Protein AF-A0A8T9CK90-F1 (afdb_monomer_lite)

Secondary structure (DSSP, 8-state):
---------------GGGTSTTHHHHHTT-HHHHHHHHHHHHHHHHTHHHHHHHHHHHHH--SS--EEETTEEE----HHHHHHHHHHHHHHHHHHHHHHHHHH-

Radius of gyration: 23.58 Å; chains: 1; bounding box: 69×43×57 Å

Foldseek 3Di:
DDPPPPPDPPDPPQPPCLVAQLPVVVVVVVCVNSVVRRVLVVVCVVCVVVLVVLLVLLVCLAPFDFDDDDPDTDDGPPSVVSNVSNVVSVVSVVVNVVSSVVRSD

Organism: Escherichia coli (NCBI:txid562)

pLDDT: mean 80.87, std 14.26, range [42.72, 97.0]

Sequence (105 aa):
MNTQQLKMKSAPVLPISCLIMGGTQLSRHYYVKGGIFFAIQVCFLLYLSDIVHTLIGLFTLGDVAQIRKGLTVIQGDNSIFMLVEGVIAAIIVGLFSTIYTLNIK

Structure (mmCIF, N/CA/C/O backbone):
data_AF-A0A8T9CK90-F1
#
_entry.id   AF-A0A8T9CK90-F1
#
loop_
_atom_site.group_PDB
_atom_site.id
_atom_site.type_symbol
_atom_site.label_atom_id
_atom_site.label_alt_id
_atom_site.label_comp_id
_atom_site.label_asym_id
_atom_site.label_entity_id
_atom_site.label_seq_id
_atom_site.pdbx_PDB_ins_code
_atom_site.Cartn_x
_atom_site.Cartn_y
_atom_site.Cartn_z
_atom_site.occupancy
_atom_sit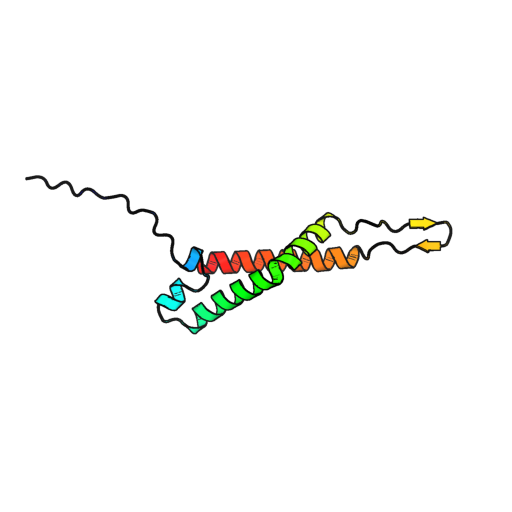e.B_iso_or_equiv
_atom_site.auth_seq_id
_atom_site.auth_comp_id
_atom_site.auth_asym_id
_atom_site.auth_atom_id
_atom_site.pdbx_PDB_model_num
ATOM 1 N N . MET A 1 1 ? 39.473 31.965 -26.322 1.00 42.72 1 MET A N 1
ATOM 2 C CA . MET A 1 1 ? 38.013 31.715 -26.326 1.00 42.72 1 MET A CA 1
ATOM 3 C C . MET A 1 1 ? 37.698 30.742 -25.202 1.00 42.72 1 MET A C 1
ATOM 5 O O . MET A 1 1 ? 38.077 29.587 -25.296 1.00 42.72 1 MET A O 1
ATOM 9 N N . ASN A 1 2 ? 37.127 31.236 -24.100 1.00 43.78 2 ASN A N 1
ATOM 10 C CA . ASN A 1 2 ? 36.824 30.448 -22.904 1.00 43.78 2 ASN A CA 1
ATOM 11 C C . ASN A 1 2 ? 35.367 29.974 -22.985 1.00 43.78 2 ASN A C 1
ATOM 13 O O . ASN A 1 2 ? 34.449 30.703 -22.617 1.00 43.78 2 ASN A O 1
ATOM 17 N N . THR A 1 3 ? 35.148 28.786 -23.542 1.00 52.12 3 THR A N 1
ATOM 18 C CA . THR A 1 3 ? 33.843 28.114 -23.559 1.00 52.12 3 THR A CA 1
ATOM 19 C C . THR A 1 3 ? 33.557 27.546 -22.175 1.00 52.12 3 THR A C 1
ATOM 21 O O . THR A 1 3 ? 33.760 26.363 -21.908 1.00 52.12 3 THR A O 1
ATOM 24 N N . GLN A 1 4 ? 33.100 28.421 -21.281 1.00 55.41 4 GLN A N 1
ATOM 25 C CA . GLN A 1 4 ? 32.406 28.045 -20.055 1.00 55.41 4 GLN A CA 1
ATOM 26 C C . GLN A 1 4 ? 31.169 27.234 -20.459 1.00 55.41 4 GLN A C 1
ATOM 28 O O . GLN A 1 4 ? 30.171 27.773 -20.933 1.00 55.41 4 GLN A O 1
ATOM 33 N N . GLN A 1 5 ? 31.287 25.914 -20.336 1.00 53.47 5 GLN A N 1
ATOM 34 C CA . GLN A 1 5 ? 30.204 24.953 -20.486 1.00 53.47 5 GLN A CA 1
ATOM 35 C C . GLN A 1 5 ? 29.073 25.347 -19.532 1.00 53.47 5 GLN A C 1
ATOM 37 O O . GLN A 1 5 ? 29.204 25.220 -18.313 1.00 53.47 5 GLN A O 1
ATOM 42 N N . LEU A 1 6 ? 27.961 25.833 -20.082 1.00 52.78 6 LEU A N 1
ATOM 43 C CA . LEU A 1 6 ? 26.719 26.023 -19.345 1.00 52.78 6 LEU A CA 1
ATOM 44 C C . LEU A 1 6 ? 26.227 24.641 -18.912 1.00 52.78 6 LEU A C 1
ATOM 46 O O . LEU A 1 6 ? 25.535 23.942 -19.650 1.00 52.78 6 LEU A O 1
ATOM 50 N N . LYS A 1 7 ? 26.623 24.225 -17.707 1.00 49.56 7 LYS A N 1
ATOM 51 C CA . LYS A 1 7 ? 26.111 23.033 -17.036 1.00 49.56 7 LYS A CA 1
ATOM 52 C C . LYS A 1 7 ? 24.645 23.295 -16.705 1.00 49.56 7 LYS A C 1
ATOM 54 O O . LYS A 1 7 ? 24.317 23.729 -15.603 1.00 49.56 7 LYS A O 1
ATOM 59 N N . MET A 1 8 ? 23.763 23.077 -17.680 1.00 53.88 8 MET A N 1
ATOM 60 C CA . MET A 1 8 ? 22.328 23.050 -17.444 1.00 53.88 8 MET A CA 1
ATOM 61 C C . MET A 1 8 ? 22.092 22.034 -16.330 1.00 53.88 8 MET A C 1
ATOM 63 O O . MET A 1 8 ? 22.405 20.850 -16.483 1.00 53.88 8 MET A O 1
ATOM 67 N N . LYS A 1 9 ? 21.608 22.510 -15.179 1.00 50.00 9 LYS A N 1
ATOM 68 C CA . LYS A 1 9 ? 21.138 21.656 -14.092 1.00 50.00 9 LYS A CA 1
ATOM 69 C C . LYS A 1 9 ? 20.019 20.816 -14.699 1.00 50.00 9 LYS A C 1
ATOM 71 O O . LYS A 1 9 ? 18.919 21.322 -14.893 1.00 50.00 9 LYS A O 1
ATOM 76 N N . SER A 1 10 ? 20.351 19.592 -15.111 1.00 54.81 10 SER A N 1
ATOM 77 C CA . SER A 1 10 ? 19.389 18.680 -15.722 1.00 54.81 10 SER A CA 1
ATOM 78 C C . SER A 1 10 ? 18.188 18.608 -14.795 1.00 54.81 10 SER A C 1
ATOM 80 O O . SER A 1 10 ? 18.357 18.424 -13.584 1.00 54.81 10 SER A O 1
ATOM 82 N N . ALA A 1 11 ? 16.996 18.830 -15.352 1.00 59.69 11 ALA A N 1
ATOM 83 C CA . ALA A 1 11 ? 15.759 18.602 -14.626 1.00 59.69 11 ALA A CA 1
ATOM 84 C C . ALA A 1 11 ? 15.842 17.207 -13.986 1.00 59.69 11 ALA A C 1
ATOM 86 O O . ALA A 1 11 ? 16.415 16.305 -14.609 1.00 59.69 11 ALA A O 1
ATOM 87 N N . PRO A 1 12 ? 15.348 17.019 -12.750 1.00 57.69 12 PRO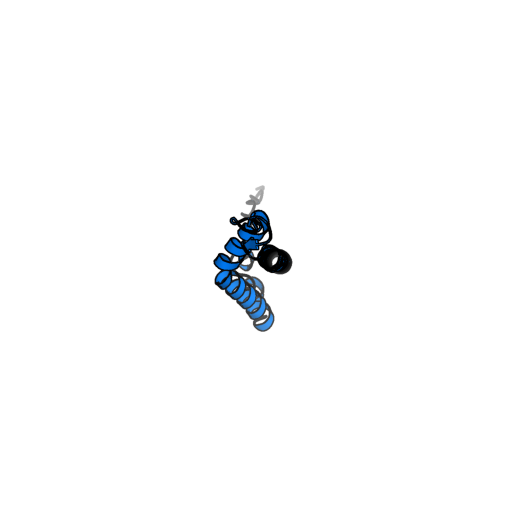 A N 1
ATOM 88 C CA . PRO A 1 12 ? 15.318 15.695 -12.154 1.00 57.69 12 PRO A CA 1
ATOM 89 C C . PRO A 1 12 ? 14.536 14.789 -13.105 1.00 57.69 12 PRO A C 1
ATOM 91 O O . PRO A 1 12 ? 13.331 14.953 -13.284 1.00 57.69 12 PRO A O 1
ATOM 94 N N . VAL A 1 13 ? 15.246 13.892 -13.789 1.00 61.66 13 VAL A N 1
ATOM 95 C CA . VAL A 1 13 ? 14.633 12.934 -14.702 1.00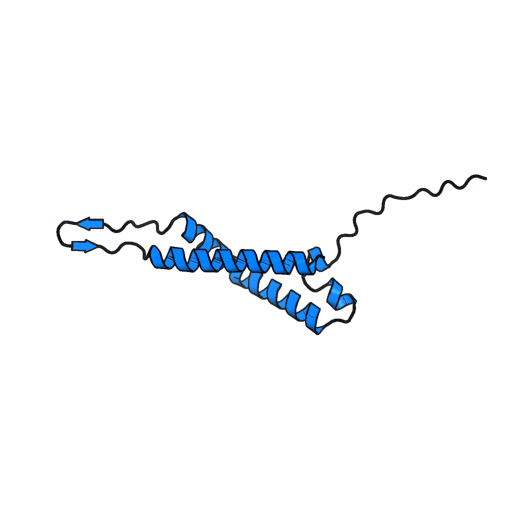 61.66 13 VAL A CA 1
ATOM 96 C C . VAL A 1 13 ? 13.907 11.952 -13.803 1.00 61.66 13 VAL A C 1
ATOM 98 O O . VAL A 1 13 ? 14.538 11.101 -13.180 1.00 61.66 13 VAL A O 1
ATOM 101 N N . LEU A 1 14 ? 12.596 12.139 -13.652 1.00 63.91 14 LEU A N 1
ATOM 102 C CA . LEU A 1 14 ? 11.779 11.243 -12.851 1.00 63.91 14 LEU A CA 1
ATOM 103 C C . LEU A 1 14 ? 11.799 9.883 -13.559 1.00 63.91 14 LEU A C 1
ATOM 105 O O . LEU A 1 14 ? 11.360 9.797 -14.710 1.00 63.91 14 LEU A O 1
ATOM 109 N N . PRO A 1 15 ? 12.357 8.830 -12.942 1.00 67.56 15 PRO A N 1
ATOM 110 C CA . PRO A 1 15 ? 12.404 7.540 -13.598 1.00 67.56 15 PRO A CA 1
ATOM 111 C C . PRO A 1 15 ? 10.969 7.047 -13.795 1.00 67.56 15 PRO A C 1
ATOM 113 O O . PRO A 1 15 ? 10.112 7.236 -12.934 1.00 67.56 15 PRO A O 1
ATOM 116 N N . ILE A 1 16 ? 10.703 6.394 -14.924 1.00 67.94 16 ILE A N 1
ATOM 117 C CA . ILE A 1 16 ? 9.390 5.814 -15.252 1.00 67.94 16 ILE A CA 1
ATOM 118 C C . ILE A 1 16 ? 8.895 4.844 -14.162 1.00 67.94 16 ILE A C 1
ATOM 120 O O . ILE A 1 16 ? 7.687 4.722 -13.958 1.00 67.94 16 ILE A O 1
ATOM 124 N N . SER A 1 17 ? 9.812 4.249 -13.386 1.00 71.62 17 SER A N 1
ATOM 125 C CA . SER A 1 17 ? 9.502 3.460 -12.185 1.00 71.62 17 SER A CA 1
ATOM 126 C C . SER A 1 17 ? 8.779 4.229 -11.072 1.00 71.62 17 SER A C 1
ATOM 128 O O . SER A 1 17 ? 8.219 3.586 -10.190 1.00 71.62 17 SER A O 1
ATOM 130 N N . CYS A 1 18 ? 8.772 5.565 -11.106 1.00 69.50 18 CYS A N 1
ATOM 131 C CA . CYS A 1 18 ? 8.033 6.422 -10.176 1.00 69.50 18 CYS A CA 1
ATOM 132 C C . CYS A 1 18 ? 6.536 6.513 -10.521 1.00 69.50 18 CYS A C 1
ATOM 134 O O . CYS A 1 18 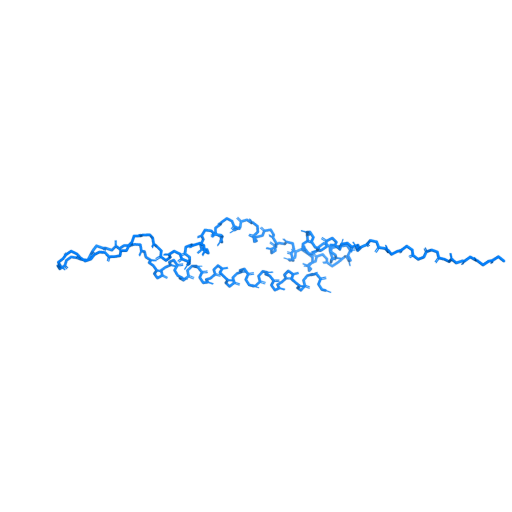? 5.725 6.808 -9.657 1.00 69.50 18 CYS A O 1
ATOM 136 N N . LEU A 1 19 ? 6.150 6.265 -11.778 1.00 75.56 19 LEU A N 1
ATOM 137 C CA . LEU A 1 19 ? 4.737 6.256 -12.179 1.00 75.56 19 LEU A CA 1
ATOM 138 C C . LEU A 1 19 ? 4.201 4.822 -12.265 1.00 75.56 19 LEU A C 1
ATOM 140 O O . LEU A 1 19 ? 3.106 4.516 -11.795 1.00 75.56 19 LEU A O 1
ATOM 144 N N . ILE A 1 20 ? 5.002 3.936 -12.859 1.00 82.12 20 ILE A N 1
ATOM 145 C CA . ILE A 1 20 ? 4.658 2.538 -13.099 1.00 82.12 20 ILE A CA 1
ATOM 146 C C . ILE A 1 20 ? 5.756 1.671 -12.493 1.00 82.12 20 ILE A C 1
ATOM 148 O O . ILE A 1 20 ? 6.874 1.606 -13.011 1.00 82.12 20 ILE A O 1
ATOM 152 N N . MET A 1 21 ? 5.437 0.987 -11.398 1.00 86.81 21 MET A N 1
ATOM 153 C CA . MET A 1 21 ? 6.316 0.000 -10.788 1.00 86.81 21 MET A CA 1
ATOM 154 C C . MET A 1 21 ? 6.728 -1.044 -11.827 1.00 86.81 21 MET A C 1
ATOM 156 O O . MET A 1 21 ? 5.914 -1.530 -12.609 1.00 86.81 21 MET A O 1
ATOM 160 N N . GLY A 1 22 ? 8.017 -1.372 -11.857 1.00 82.44 22 GLY A N 1
ATOM 161 C CA . GLY A 1 22 ? 8.593 -2.290 -12.833 1.00 82.44 22 GLY A CA 1
ATOM 162 C C . GLY A 1 22 ? 8.950 -1.664 -14.184 1.00 82.44 22 GLY A C 1
ATOM 163 O O . GLY A 1 22 ? 9.600 -2.331 -14.990 1.00 82.44 22 GLY A O 1
ATOM 164 N N . GLY A 1 23 ? 8.599 -0.398 -14.447 1.00 81.69 23 GLY A N 1
ATOM 165 C CA . GLY A 1 23 ? 8.851 0.247 -15.740 1.00 81.69 23 GLY A CA 1
ATOM 166 C C . GLY A 1 23 ? 10.341 0.386 -16.091 1.00 81.69 23 GLY A C 1
ATOM 167 O O . GLY A 1 23 ? 10.738 0.187 -17.237 1.00 81.69 23 GLY A O 1
ATOM 168 N N . THR A 1 24 ? 11.205 0.637 -15.104 1.00 81.44 24 THR A N 1
ATOM 169 C CA . THR A 1 24 ? 12.666 0.715 -15.316 1.00 81.44 24 THR A CA 1
ATOM 170 C C . THR A 1 24 ? 13.276 -0.663 -15.601 1.00 81.44 24 THR A C 1
ATOM 172 O O . THR A 1 24 ? 14.185 -0.800 -16.422 1.00 81.44 24 THR A O 1
ATOM 175 N N . GLN A 1 25 ? 12.756 -1.707 -14.959 1.00 82.31 25 GLN A N 1
ATOM 176 C CA . GLN A 1 25 ? 13.165 -3.099 -15.126 1.00 82.31 25 GLN A CA 1
ATOM 177 C C . GLN A 1 25 ? 12.704 -3.634 -16.488 1.00 82.31 25 GLN A C 1
ATOM 179 O O . GLN A 1 25 ? 13.468 -4.331 -17.157 1.00 82.31 25 GLN A O 1
ATOM 184 N N . LEU A 1 26 ? 11.508 -3.237 -16.933 1.00 80.12 26 LEU A N 1
ATOM 185 C CA . LEU A 1 26 ? 10.965 -3.564 -18.248 1.00 80.12 26 LEU A CA 1
ATOM 186 C C . LEU A 1 26 ? 11.811 -2.951 -19.376 1.00 80.12 26 LEU A C 1
ATOM 188 O O . LEU A 1 26 ? 12.201 -3.661 -20.300 1.00 80.12 26 LEU A O 1
ATOM 192 N N . SER A 1 27 ? 12.212 -1.682 -19.241 1.00 80.44 27 SER A N 1
ATOM 193 C CA . SER A 1 27 ? 13.139 -1.017 -20.176 1.00 80.44 27 SER A CA 1
ATOM 194 C C . SER A 1 27 ? 14.515 -1.693 -20.248 1.00 80.44 27 SER A C 1
ATOM 196 O O . SER A 1 27 ? 15.186 -1.666 -21.278 1.00 80.44 27 SER A O 1
ATOM 198 N N . ARG A 1 28 ? 14.946 -2.341 -19.159 1.00 84.38 28 ARG A N 1
ATOM 199 C CA . ARG A 1 28 ? 16.210 -3.088 -19.071 1.00 84.38 28 ARG A CA 1
ATOM 200 C C . ARG A 1 28 ? 16.079 -4.573 -19.441 1.00 84.38 28 ARG A C 1
ATOM 202 O O . ARG A 1 28 ? 16.995 -5.332 -19.150 1.00 84.38 28 ARG A O 1
ATOM 209 N N . HIS A 1 29 ? 14.977 -4.979 -20.078 1.00 85.69 29 HIS A N 1
ATOM 210 C CA . HIS A 1 29 ? 14.712 -6.358 -20.522 1.00 85.69 29 HIS A CA 1
ATOM 211 C C . HIS A 1 29 ? 14.590 -7.386 -19.376 1.00 85.69 29 HIS A C 1
ATOM 213 O O . HIS A 1 29 ? 14.581 -8.595 -19.603 1.00 85.69 29 HIS A O 1
ATOM 219 N N . TYR A 1 30 ? 14.421 -6.930 -18.130 1.00 85.94 30 TYR A N 1
ATOM 220 C CA . TYR A 1 30 ? 14.107 -7.786 -16.983 1.00 85.94 30 TYR A CA 1
ATOM 221 C C . TYR A 1 30 ? 12.590 -7.953 -16.849 1.00 85.94 30 TYR A C 1
ATOM 223 O O . TYR A 1 30 ? 11.981 -7.520 -15.867 1.00 85.94 30 TYR A O 1
ATOM 231 N N . TYR A 1 31 ? 11.982 -8.598 -17.848 1.00 85.31 31 TYR A N 1
ATOM 232 C CA . TYR A 1 31 ? 10.527 -8.727 -17.987 1.00 85.31 31 TYR A CA 1
ATOM 233 C C . TYR A 1 31 ? 9.852 -9.389 -16.784 1.00 85.31 31 TYR A C 1
ATOM 235 O O . TYR A 1 31 ? 8.813 -8.919 -16.337 1.00 85.31 31 TYR A O 1
ATOM 243 N N . VAL A 1 32 ? 10.459 -10.433 -16.210 1.00 88.25 32 VAL A N 1
ATOM 244 C CA . VAL A 1 32 ? 9.871 -11.160 -15.071 1.00 88.25 32 VAL A CA 1
ATOM 245 C C . VAL A 1 32 ? 9.777 -10.264 -13.834 1.00 88.25 32 VAL A C 1
ATOM 247 O O . VAL A 1 32 ? 8.709 -10.128 -13.246 1.00 88.25 32 VAL A O 1
ATOM 250 N N . LYS A 1 33 ? 10.876 -9.596 -13.458 1.00 85.75 33 LYS A N 1
ATOM 251 C CA . LYS A 1 33 ? 10.882 -8.690 -12.298 1.00 85.75 33 LYS A CA 1
ATOM 252 C C . LYS A 1 33 ? 9.974 -7.483 -12.526 1.00 85.75 33 LYS A C 1
ATOM 254 O O . LYS A 1 33 ? 9.208 -7.136 -11.634 1.00 85.75 33 LYS A O 1
ATOM 259 N N . GLY A 1 34 ? 10.044 -6.868 -13.710 1.00 86.75 34 GLY A N 1
ATOM 260 C CA . GLY A 1 34 ? 9.186 -5.736 -14.065 1.00 86.75 34 GLY A CA 1
ATOM 261 C C . GLY A 1 34 ? 7.702 -6.102 -14.032 1.00 86.75 34 GLY A C 1
ATOM 262 O O . GLY A 1 34 ? 6.908 -5.379 -13.440 1.00 86.75 34 GLY A O 1
ATOM 263 N N . GLY A 1 35 ? 7.347 -7.269 -14.576 1.00 89.06 35 GLY A N 1
ATOM 264 C CA . GLY A 1 35 ? 5.983 -7.790 -14.564 1.00 89.06 35 GLY A CA 1
ATOM 265 C C . GLY A 1 35 ? 5.449 -8.047 -13.155 1.00 89.06 35 GLY A C 1
ATOM 266 O O . GLY A 1 35 ? 4.316 -7.679 -12.873 1.00 89.06 35 GLY A O 1
ATOM 267 N N . ILE A 1 36 ? 6.263 -8.603 -12.248 1.00 91.25 36 ILE A N 1
ATOM 268 C CA . ILE A 1 36 ? 5.863 -8.816 -10.845 1.00 91.25 36 ILE A CA 1
ATOM 269 C C . ILE A 1 36 ? 5.568 -7.480 -10.152 1.00 91.25 36 ILE A C 1
ATOM 271 O O . ILE A 1 36 ? 4.521 -7.334 -9.527 1.00 91.25 36 ILE A O 1
ATOM 275 N N . PHE A 1 37 ? 6.458 -6.492 -10.281 1.00 90.94 37 PHE A N 1
ATOM 276 C CA . PHE A 1 37 ? 6.249 -5.169 -9.685 1.00 90.94 37 PHE A CA 1
ATOM 277 C C . PHE A 1 37 ? 5.004 -4.470 -10.240 1.00 90.94 37 PHE A C 1
ATOM 279 O O . PHE A 1 37 ? 4.229 -3.899 -9.473 1.00 90.94 37 PHE A O 1
ATOM 286 N N . PHE A 1 38 ? 4.785 -4.567 -11.550 1.00 91.19 38 PHE A N 1
ATOM 287 C CA . PHE A 1 38 ? 3.597 -4.023 -12.194 1.00 91.19 38 PHE A CA 1
ATOM 288 C C . PHE A 1 38 ? 2.316 -4.724 -11.724 1.00 91.19 38 PHE A C 1
ATOM 290 O O . PHE A 1 38 ? 1.347 -4.060 -11.367 1.00 91.19 38 PHE A O 1
ATOM 297 N N . ALA A 1 39 ? 2.315 -6.058 -11.652 1.00 93.56 39 ALA A N 1
ATOM 298 C CA . ALA A 1 39 ? 1.172 -6.833 -11.176 1.00 93.56 39 ALA A CA 1
ATOM 299 C C . ALA A 1 39 ? 0.809 -6.485 -9.725 1.00 93.56 39 ALA A C 1
ATOM 301 O O . ALA A 1 39 ? -0.367 -6.319 -9.417 1.00 93.56 39 ALA A O 1
ATOM 302 N N . ILE A 1 40 ? 1.806 -6.304 -8.851 1.00 93.75 40 ILE A N 1
ATOM 303 C CA . ILE A 1 40 ? 1.587 -5.851 -7.468 1.00 93.75 40 ILE A CA 1
ATOM 304 C C . ILE A 1 40 ? 0.916 -4.472 -7.448 1.00 93.75 40 ILE A C 1
ATOM 306 O O . ILE A 1 40 ? -0.046 -4.283 -6.705 1.00 93.75 40 ILE A O 1
ATOM 310 N N . GLN A 1 41 ? 1.377 -3.528 -8.276 1.00 94.06 41 GLN A N 1
ATOM 311 C CA . GLN A 1 41 ? 0.756 -2.205 -8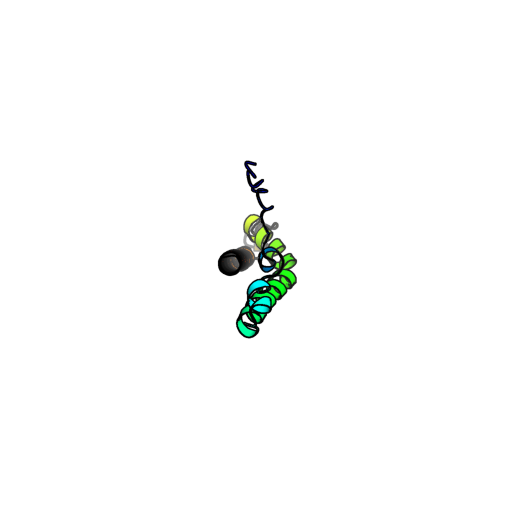.386 1.00 94.06 41 GLN A CA 1
ATOM 312 C C . GLN A 1 41 ? -0.692 -2.287 -8.867 1.00 94.06 41 GLN A C 1
ATOM 314 O O . GLN A 1 41 ? -1.561 -1.655 -8.275 1.00 94.06 41 GLN A O 1
ATOM 319 N N . VAL A 1 42 ? -0.965 -3.084 -9.901 1.00 94.81 42 VAL A N 1
ATOM 320 C CA . VAL A 1 42 ? -2.325 -3.277 -10.417 1.00 94.81 42 VAL A CA 1
ATOM 321 C C . VAL A 1 42 ? -3.226 -3.892 -9.348 1.00 94.81 42 VAL A C 1
ATOM 323 O O . VAL A 1 42 ? -4.290 -3.345 -9.081 1.00 94.81 42 VAL A O 1
ATOM 326 N N . CYS A 1 43 ? -2.796 -4.969 -8.683 1.00 95.06 43 CYS A N 1
ATOM 327 C CA . CYS A 1 43 ? -3.561 -5.583 -7.597 1.00 95.06 43 CYS A CA 1
ATOM 328 C C . CYS A 1 43 ? -3.863 -4.579 -6.479 1.00 95.06 43 CYS A C 1
ATOM 330 O O . CYS A 1 43 ? -5.005 -4.481 -6.042 1.00 95.06 43 CYS A O 1
ATOM 332 N N . PHE A 1 44 ? -2.872 -3.799 -6.044 1.00 94.81 44 PHE A N 1
ATOM 333 C CA . PHE A 1 44 ? -3.078 -2.792 -5.005 1.00 94.81 44 PHE A CA 1
ATOM 334 C C . PHE A 1 44 ? -4.090 -1.719 -5.427 1.00 94.81 44 PHE A C 1
ATOM 336 O O . PHE A 1 44 ? -4.950 -1.347 -4.636 1.00 94.81 44 PHE A O 1
ATOM 343 N N . LEU A 1 45 ? -4.029 -1.255 -6.680 1.00 95.12 45 LEU A N 1
ATOM 344 C CA . LEU A 1 45 ? -4.977 -0.273 -7.210 1.00 95.12 45 LEU A CA 1
ATOM 345 C C . LEU A 1 45 ? -6.402 -0.829 -7.327 1.00 95.12 45 LEU A C 1
ATOM 347 O O . LEU A 1 45 ? -7.348 -0.091 -7.065 1.00 95.12 45 LEU A O 1
ATOM 351 N N . LEU A 1 46 ? -6.565 -2.110 -7.677 1.00 96.44 46 LEU A N 1
ATOM 352 C CA . LEU A 1 46 ? -7.881 -2.759 -7.744 1.00 96.44 46 LEU A CA 1
ATOM 353 C C . LEU A 1 46 ? -8.566 -2.812 -6.373 1.00 96.44 46 LEU A C 1
ATOM 355 O O . LEU A 1 46 ? -9.761 -2.553 -6.287 1.00 96.44 46 LEU A O 1
ATOM 359 N N . TYR A 1 47 ? -7.808 -3.090 -5.311 1.00 95.44 47 TYR A N 1
ATOM 360 C CA . TYR A 1 47 ? -8.325 -3.155 -3.939 1.00 95.44 47 TYR A CA 1
ATOM 361 C C . TYR A 1 47 ? -8.189 -1.835 -3.169 1.00 95.44 47 TYR A C 1
ATOM 363 O O . TYR A 1 47 ? -8.440 -1.797 -1.966 1.00 95.44 47 TYR A O 1
ATOM 371 N N . LEU A 1 48 ? -7.795 -0.738 -3.825 1.00 94.81 48 LEU A N 1
ATOM 372 C CA . LEU A 1 48 ? -7.503 0.522 -3.140 1.00 94.81 48 LEU A CA 1
ATOM 373 C C . LEU A 1 48 ? -8.726 1.068 -2.395 1.00 94.81 48 LEU A C 1
ATOM 375 O O . LEU A 1 48 ? -8.591 1.537 -1.269 1.00 94.81 48 LEU A O 1
ATOM 379 N N . SER A 1 49 ? -9.910 0.986 -3.010 1.00 95.69 49 SER A N 1
ATOM 380 C CA . SER A 1 49 ? -11.156 1.443 -2.386 1.00 95.69 49 SER A CA 1
ATOM 381 C C . SER A 1 49 ? -11.447 0.663 -1.105 1.00 95.69 49 SER A C 1
ATOM 383 O O . SER A 1 49 ? -11.679 1.267 -0.060 1.00 95.69 49 SER A O 1
ATOM 385 N N . ASP A 1 50 ? -11.367 -0.667 -1.166 1.00 94.25 50 ASP A N 1
ATOM 386 C CA . ASP A 1 50 ? -11.627 -1.543 -0.022 1.00 94.25 50 ASP A CA 1
ATOM 387 C C . ASP A 1 50 ? -10.609 -1.305 1.093 1.00 94.25 50 ASP A C 1
ATOM 389 O O . ASP A 1 50 ? -10.982 -1.116 2.245 1.00 94.25 50 ASP A O 1
ATOM 393 N N . ILE A 1 51 ? -9.321 -1.209 0.749 1.00 94.81 51 ILE A N 1
ATOM 394 C CA . ILE A 1 51 ? -8.248 -0.908 1.704 1.00 94.81 51 ILE A CA 1
ATOM 395 C C . ILE A 1 51 ? -8.518 0.416 2.427 1.00 94.81 51 ILE A C 1
ATOM 397 O O . ILE A 1 51 ? -8.343 0.492 3.642 1.00 94.81 51 ILE A O 1
ATOM 401 N N . VAL A 1 52 ? -8.960 1.454 1.708 1.00 94.50 52 VAL A N 1
ATOM 402 C CA . VAL A 1 52 ? -9.295 2.753 2.309 1.00 94.50 52 VAL A CA 1
ATOM 403 C C . VAL A 1 52 ? -10.500 2.633 3.240 1.00 94.50 52 VAL A C 1
ATOM 405 O O . VAL A 1 52 ? -10.432 3.119 4.368 1.00 94.50 52 VAL A O 1
ATOM 408 N N . HIS A 1 53 ? -11.577 1.967 2.820 1.00 92.25 53 HIS A N 1
ATOM 409 C CA . HIS A 1 53 ? -12.755 1.767 3.670 1.00 92.25 53 HIS A CA 1
ATOM 410 C C . HIS A 1 53 ? -12.425 0.978 4.938 1.00 92.25 53 HIS A C 1
ATOM 412 O O . HIS A 1 53 ? -12.813 1.381 6.032 1.00 92.25 53 HIS A O 1
ATOM 418 N N . THR A 1 54 ? -11.647 -0.091 4.812 1.00 92.06 54 THR A N 1
ATOM 419 C CA . THR A 1 54 ? -11.222 -0.935 5.928 1.00 92.06 54 THR A CA 1
ATOM 420 C C . THR A 1 54 ? -10.254 -0.206 6.865 1.00 92.06 54 THR A C 1
ATOM 422 O O . THR A 1 54 ? -10.334 -0.365 8.082 1.00 92.06 54 THR A O 1
ATOM 425 N N . LEU A 1 55 ? -9.386 0.666 6.341 1.00 93.38 55 LEU A N 1
ATOM 426 C CA . LEU A 1 55 ? -8.547 1.548 7.160 1.00 93.38 55 LEU A CA 1
ATOM 427 C C . LEU A 1 55 ? -9.363 2.596 7.916 1.00 93.38 55 LEU A C 1
ATOM 429 O O . LEU A 1 55 ? -9.069 2.866 9.075 1.00 93.38 55 LEU A O 1
ATOM 433 N N . ILE A 1 56 ? -10.391 3.178 7.297 1.00 90.62 56 ILE A N 1
ATOM 434 C CA . ILE A 1 56 ? -11.319 4.074 8.001 1.00 90.62 56 ILE A CA 1
ATOM 435 C C . ILE A 1 56 ? -12.056 3.288 9.095 1.00 90.62 56 ILE A C 1
ATOM 437 O O . ILE A 1 56 ? -12.130 3.753 10.231 1.00 90.62 56 ILE A O 1
ATOM 441 N N . GLY A 1 57 ? -12.502 2.067 8.785 1.00 86.50 57 GLY A N 1
ATOM 442 C CA . GLY A 1 57 ? -13.110 1.133 9.734 1.00 86.50 57 GLY A CA 1
ATOM 443 C C . GLY A 1 57 ? -12.209 0.780 10.921 1.00 86.50 57 GLY A C 1
ATOM 444 O O . GLY A 1 57 ? -12.701 0.606 12.034 1.00 86.50 57 GLY A O 1
ATOM 445 N N . LEU A 1 58 ? -10.886 0.754 10.726 1.00 89.69 58 LEU A N 1
ATOM 446 C CA . LEU A 1 58 ? -9.921 0.582 11.815 1.00 89.69 58 LEU A CA 1
ATOM 447 C C . LEU A 1 58 ? -9.952 1.746 12.815 1.00 89.69 58 LEU A C 1
ATOM 449 O O . LEU A 1 58 ? -9.722 1.532 14.000 1.00 89.69 58 LEU A O 1
ATOM 453 N N . PHE A 1 59 ? -10.196 2.974 12.351 1.00 85.19 59 PHE A N 1
ATOM 454 C CA . PHE A 1 59 ? -10.276 4.143 13.228 1.00 85.19 59 PHE A CA 1
ATOM 455 C C . PHE A 1 59 ? -11.645 4.282 13.891 1.00 85.19 59 PHE A C 1
ATOM 457 O O . PHE A 1 59 ? -11.709 4.700 15.045 1.00 85.19 59 PHE A O 1
ATOM 464 N N . THR A 1 60 ? -12.729 3.947 13.186 1.00 82.81 60 THR A N 1
ATOM 465 C CA . THR A 1 60 ? -14.089 4.064 13.734 1.00 82.81 60 THR A CA 1
ATOM 466 C C . THR A 1 60 ? -14.448 2.905 14.660 1.00 82.81 60 THR A C 1
ATOM 468 O O . THR A 1 60 ? -15.198 3.106 15.608 1.00 82.81 60 THR A O 1
ATOM 471 N N . LEU A 1 61 ? -13.881 1.712 14.436 1.00 76.44 61 LEU A N 1
ATOM 472 C CA . LEU A 1 61 ? -14.139 0.486 15.206 1.00 76.44 61 LEU A CA 1
ATOM 473 C C . LEU A 1 61 ? -15.619 0.036 15.235 1.00 76.44 61 LEU A C 1
ATOM 475 O O . LEU A 1 61 ? -15.988 -0.806 16.057 1.00 76.44 61 LEU A O 1
ATOM 479 N N . GLY A 1 62 ? -16.435 0.552 14.309 1.00 68.50 62 GLY A N 1
ATOM 480 C CA . GLY A 1 62 ? -17.885 0.348 14.228 1.00 68.50 62 GLY A CA 1
ATOM 481 C C . GLY A 1 62 ? -18.668 1.532 14.799 1.00 68.50 62 GLY A C 1
ATOM 482 O O . GLY A 1 62 ? -18.324 2.066 15.851 1.00 68.50 62 GLY A O 1
ATOM 483 N N . ASP A 1 63 ? -19.732 1.944 14.110 1.00 66.69 63 ASP A N 1
ATOM 484 C CA . ASP A 1 63 ? -20.556 3.090 14.523 1.00 66.69 63 ASP A CA 1
ATOM 485 C C . ASP A 1 63 ? -21.644 2.673 15.530 1.00 66.69 63 ASP A C 1
ATOM 487 O O . ASP A 1 63 ? -22.133 3.491 16.317 1.00 66.69 63 ASP A O 1
ATOM 491 N N . VAL A 1 64 ? -22.014 1.386 15.553 1.00 67.06 64 VAL A N 1
ATOM 492 C CA . VAL A 1 64 ? -23.043 0.855 16.452 1.00 67.06 64 VAL A CA 1
ATOM 493 C C . VAL A 1 64 ? -22.406 0.171 17.658 1.00 67.06 64 VAL A C 1
ATOM 495 O O . VAL A 1 64 ? -22.016 -0.998 17.618 1.00 67.06 64 VAL A O 1
ATOM 498 N N . ALA A 1 65 ? -22.353 0.892 18.780 1.00 63.16 65 ALA A N 1
ATOM 499 C CA . ALA A 1 65 ? -21.918 0.334 20.056 1.00 63.16 65 ALA A CA 1
ATOM 500 C C . ALA A 1 65 ? -22.863 -0.784 20.538 1.00 63.16 65 ALA A C 1
ATOM 502 O O . ALA A 1 65 ? -24.085 -0.682 20.432 1.00 63.16 65 ALA A O 1
ATOM 503 N N . GLN A 1 66 ? -22.299 -1.839 21.132 1.00 64.81 66 GLN A N 1
ATOM 504 C CA . GLN A 1 66 ? -23.078 -2.925 21.726 1.00 64.81 66 GLN A CA 1
ATOM 505 C C . GLN A 1 66 ? -23.886 -2.412 22.928 1.00 64.81 66 GLN A C 1
ATOM 507 O O . GLN A 1 66 ? -23.320 -2.023 23.952 1.00 64.81 66 GLN A O 1
ATOM 512 N N . ILE A 1 67 ? -25.216 -2.453 22.834 1.00 71.00 67 ILE A N 1
ATOM 513 C CA . ILE A 1 67 ? -26.107 -1.956 23.887 1.00 71.00 67 ILE A CA 1
ATOM 514 C C . ILE A 1 67 ? -26.600 -3.134 24.728 1.00 71.00 67 ILE A C 1
ATOM 516 O O . ILE A 1 67 ? -27.208 -4.080 24.224 1.00 71.00 67 ILE A O 1
ATOM 520 N N . ARG A 1 68 ? -26.384 -3.073 26.046 1.00 65.81 68 ARG A N 1
ATOM 521 C CA . ARG A 1 68 ? -27.045 -3.979 26.995 1.00 65.81 68 ARG A CA 1
ATOM 522 C C . ARG A 1 68 ? -28.337 -3.337 27.493 1.00 65.81 68 ARG A C 1
ATOM 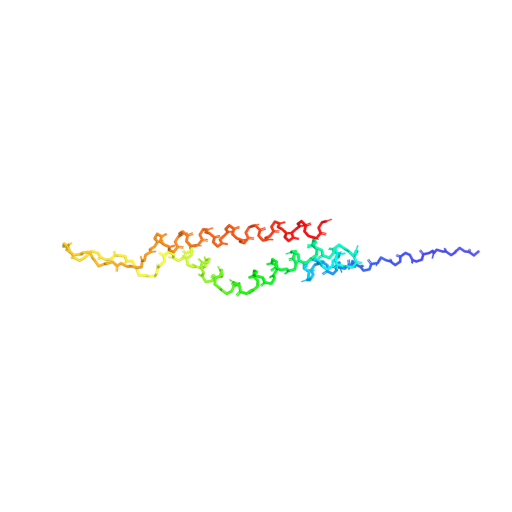524 O O . ARG A 1 68 ? -28.294 -2.328 28.190 1.00 65.81 68 ARG A O 1
ATOM 531 N N . LYS A 1 69 ? -29.485 -3.935 27.164 1.00 74.06 69 LYS A N 1
ATOM 532 C CA . LYS A 1 69 ? -30.784 -3.598 27.768 1.00 74.06 69 LYS A CA 1
ATOM 533 C C . LYS A 1 69 ? -31.149 -4.694 28.770 1.00 74.06 69 LYS A C 1
ATOM 535 O O . LYS A 1 69 ? -31.615 -5.768 28.392 1.00 74.06 69 LYS A O 1
ATOM 540 N N . GLY A 1 70 ? -30.916 -4.439 30.058 1.00 80.19 70 GLY A N 1
ATOM 541 C CA . GLY A 1 70 ? -31.168 -5.419 31.123 1.00 80.19 70 GLY A CA 1
ATOM 542 C C . GLY A 1 70 ? -30.321 -6.690 30.960 1.00 80.19 70 GLY A C 1
ATOM 543 O O . GLY A 1 70 ? -29.100 -6.607 30.856 1.00 80.19 70 GLY A O 1
ATOM 544 N N . LEU A 1 71 ? -30.969 -7.861 30.912 1.00 74.06 71 LEU A N 1
ATOM 545 C CA . LEU A 1 71 ? -30.334 -9.171 30.660 1.00 74.06 71 LEU A CA 1
ATOM 546 C C . LEU A 1 71 ? -30.095 -9.467 29.168 1.00 74.06 71 LEU A C 1
ATOM 548 O O . LEU A 1 71 ? -29.425 -10.444 28.841 1.00 74.06 71 LEU A O 1
ATOM 552 N N . THR A 1 72 ? -30.626 -8.641 28.262 1.00 63.75 72 THR A N 1
ATOM 553 C CA . THR A 1 72 ? -30.479 -8.839 26.814 1.00 63.75 72 THR A CA 1
ATOM 554 C C . THR A 1 72 ? -29.299 -8.043 26.265 1.00 63.75 72 THR A C 1
ATOM 556 O O . THR A 1 72 ? -29.183 -6.832 26.475 1.00 63.75 72 THR A O 1
ATOM 559 N N . VAL A 1 73 ? -28.403 -8.740 25.567 1.00 72.44 73 VAL A N 1
ATOM 560 C CA . VAL A 1 73 ? -27.283 -8.141 24.837 1.00 72.44 73 VAL A CA 1
ATOM 561 C C . VAL A 1 73 ? -27.723 -7.963 23.393 1.00 72.44 73 VAL A C 1
ATOM 563 O O . VAL A 1 73 ? -27.940 -8.950 22.697 1.00 72.44 73 VAL A O 1
ATOM 566 N N . ILE A 1 74 ? -27.867 -6.716 22.950 1.00 73.44 74 ILE A N 1
ATOM 567 C CA . ILE A 1 74 ? -28.074 -6.409 21.536 1.00 73.44 74 ILE A CA 1
ATOM 568 C C . ILE A 1 74 ? -26.682 -6.244 20.943 1.00 73.44 74 ILE A C 1
ATOM 570 O O . ILE A 1 74 ? -25.947 -5.330 21.325 1.00 73.44 74 ILE A O 1
ATOM 574 N N . GLN A 1 75 ? -26.301 -7.180 20.077 1.00 68.56 75 GLN A N 1
ATOM 575 C CA . GLN A 1 75 ? -25.005 -7.161 19.411 1.00 68.56 75 GLN A CA 1
ATOM 576 C C . GLN A 1 75 ? -24.925 -5.920 18.512 1.00 68.56 75 GLN A C 1
ATOM 578 O O . GLN A 1 75 ? -25.825 -5.687 17.707 1.00 68.56 75 GLN A O 1
ATOM 583 N N . GLY A 1 76 ? -23.895 -5.098 18.724 1.00 70.12 76 GLY A N 1
ATOM 584 C CA . GLY A 1 76 ? -23.546 -4.002 17.819 1.00 70.12 76 GLY A CA 1
ATOM 585 C C . GLY A 1 76 ? -22.714 -4.518 16.646 1.00 70.12 76 GLY A C 1
ATOM 586 O O . GLY A 1 76 ? -22.656 -5.728 16.412 1.00 70.12 76 GLY A O 1
ATOM 587 N N . ASP A 1 77 ? -22.029 -3.614 15.948 1.00 71.38 77 ASP A N 1
ATOM 588 C CA . ASP A 1 77 ? -21.092 -4.005 14.895 1.00 71.38 77 ASP A CA 1
ATOM 589 C C . ASP A 1 77 ? -19.987 -4.912 15.460 1.00 71.38 77 ASP A C 1
ATOM 591 O O . ASP A 1 77 ? -19.570 -4.788 16.618 1.00 71.38 77 ASP A O 1
ATOM 595 N N . ASN A 1 78 ? -19.496 -5.842 14.635 1.00 77.81 78 ASN A N 1
ATOM 596 C CA . ASN A 1 78 ? -18.410 -6.746 15.008 1.00 77.81 78 ASN A CA 1
ATOM 597 C C . ASN A 1 78 ? -17.077 -5.979 15.049 1.00 77.81 78 ASN A C 1
ATOM 599 O O . ASN A 1 78 ? -16.230 -6.128 14.170 1.00 77.81 78 ASN A O 1
ATOM 603 N N . SER A 1 79 ? -16.872 -5.172 16.088 1.00 80.69 79 SER A N 1
ATOM 604 C CA . SER A 1 79 ? -15.700 -4.304 16.262 1.00 80.69 79 SER A CA 1
ATOM 605 C C . SER A 1 79 ? -14.369 -5.060 16.218 1.00 80.69 79 SER A C 1
ATOM 607 O O . SER A 1 79 ? -13.386 -4.559 15.679 1.00 80.69 79 SER A O 1
ATOM 609 N N . ILE A 1 80 ? -14.337 -6.308 16.703 1.00 85.44 80 ILE A N 1
ATOM 610 C CA . ILE A 1 80 ? -13.162 -7.190 16.597 1.00 85.44 80 ILE A CA 1
ATOM 611 C C . ILE A 1 80 ? -12.849 -7.514 15.132 1.00 85.44 80 ILE A C 1
ATOM 613 O O . ILE A 1 80 ? -11.685 -7.541 14.746 1.00 85.44 80 ILE A O 1
ATOM 617 N N . PHE A 1 81 ? -13.873 -7.748 14.313 1.00 85.62 81 PHE A N 1
ATOM 618 C CA . PHE A 1 81 ? -13.699 -8.068 12.900 1.00 85.62 81 PHE A CA 1
ATOM 619 C C . PHE A 1 81 ? -13.173 -6.853 12.129 1.00 85.62 81 PHE A C 1
ATOM 621 O O . PHE A 1 81 ? -12.145 -6.963 11.468 1.00 85.62 81 PHE A O 1
ATOM 628 N N . MET A 1 82 ? -13.778 -5.677 12.331 1.00 87.50 82 MET A N 1
ATOM 629 C CA . MET A 1 82 ? -13.295 -4.419 11.742 1.00 87.50 82 MET A CA 1
ATOM 630 C C . MET A 1 82 ? -11.863 -4.080 12.174 1.00 87.50 82 MET A C 1
ATOM 632 O O . MET A 1 82 ? -11.066 -3.618 11.361 1.00 87.50 82 MET A O 1
ATOM 636 N N . LEU A 1 83 ? -11.505 -4.350 13.435 1.00 90.31 83 LEU A N 1
ATOM 637 C CA . LEU A 1 83 ? -10.139 -4.168 13.919 1.00 90.31 83 LEU A CA 1
ATOM 638 C C . LEU A 1 83 ? -9.162 -5.109 13.204 1.00 90.31 83 LEU A C 1
ATOM 640 O O . LEU A 1 83 ? -8.111 -4.664 12.748 1.00 90.31 83 LEU A O 1
ATOM 644 N N . VAL A 1 84 ? -9.489 -6.398 13.085 1.00 92.69 84 VAL A N 1
ATOM 645 C CA . VAL A 1 84 ? -8.614 -7.381 12.423 1.00 92.69 84 VAL A CA 1
ATOM 646 C C . VAL A 1 84 ? -8.439 -7.051 10.942 1.00 92.69 84 VAL A C 1
ATOM 648 O O . VAL A 1 84 ? -7.306 -6.996 10.465 1.00 92.69 84 VAL A O 1
ATOM 651 N N . GLU A 1 85 ? -9.529 -6.783 10.224 1.00 92.38 85 GLU A N 1
ATOM 652 C CA . GLU A 1 85 ? -9.477 -6.395 8.812 1.00 92.38 85 GLU A CA 1
ATOM 653 C C . GLU A 1 85 ? -8.690 -5.096 8.616 1.00 92.38 85 GLU A C 1
ATOM 655 O O . GLU A 1 85 ? -7.824 -5.014 7.744 1.00 92.38 85 GLU A O 1
ATOM 660 N N . GLY A 1 86 ? -8.923 -4.109 9.482 1.00 93.75 86 GLY A N 1
ATOM 661 C CA . GLY A 1 86 ? -8.194 -2.849 9.519 1.00 93.75 86 GLY A CA 1
ATOM 662 C C . GLY A 1 86 ? -6.685 -3.027 9.674 1.00 93.75 86 GLY A C 1
ATOM 663 O O . GLY A 1 86 ? -5.901 -2.445 8.921 1.00 93.75 86 GLY A O 1
ATOM 664 N N . VAL A 1 87 ? -6.257 -3.866 10.621 1.00 95.31 87 VAL A N 1
ATOM 665 C CA . VAL A 1 87 ? -4.835 -4.167 10.842 1.00 95.31 87 VAL A CA 1
ATOM 666 C C . VAL A 1 87 ? -4.229 -4.880 9.631 1.00 95.31 87 VAL A C 1
ATOM 668 O O . VAL A 1 87 ? -3.120 -4.537 9.216 1.00 95.31 87 VAL A O 1
ATOM 671 N N . ILE A 1 88 ? -4.945 -5.829 9.021 1.00 95.62 88 ILE A N 1
ATOM 672 C CA . ILE A 1 88 ? -4.494 -6.502 7.794 1.00 95.62 88 ILE A CA 1
ATOM 673 C C . ILE A 1 88 ? -4.315 -5.482 6.660 1.00 95.62 88 ILE A C 1
ATOM 675 O O . ILE A 1 88 ? -3.272 -5.481 6.002 1.00 95.62 88 ILE A O 1
ATOM 679 N N . ALA A 1 89 ? -5.275 -4.574 6.466 1.00 95.44 89 ALA A N 1
ATOM 680 C CA . ALA A 1 89 ? -5.186 -3.509 5.468 1.00 95.44 89 ALA A CA 1
ATOM 681 C C . ALA A 1 89 ? -3.975 -2.591 5.716 1.00 95.44 89 ALA A C 1
ATOM 683 O O . ALA A 1 89 ? -3.229 -2.283 4.783 1.00 95.44 89 ALA A O 1
ATOM 684 N N . ALA A 1 90 ? -3.706 -2.220 6.972 1.00 95.50 90 ALA A N 1
ATOM 685 C CA . ALA A 1 90 ? -2.531 -1.430 7.338 1.00 95.50 90 ALA A CA 1
ATOM 686 C C . ALA A 1 90 ? -1.210 -2.149 7.005 1.00 95.50 90 ALA A C 1
ATOM 688 O O . ALA A 1 90 ? -0.289 -1.534 6.460 1.00 95.50 90 ALA A O 1
ATOM 689 N N . ILE A 1 91 ? -1.124 -3.458 7.268 1.00 97.00 91 ILE A N 1
ATOM 690 C CA . ILE A 1 91 ? 0.041 -4.278 6.902 1.00 97.00 91 ILE A CA 1
ATOM 691 C C . ILE A 1 91 ? 0.220 -4.314 5.380 1.00 97.00 91 ILE A C 1
ATOM 693 O O . ILE A 1 91 ? 1.340 -4.132 4.900 1.00 97.00 91 ILE A O 1
ATOM 697 N N . ILE A 1 92 ? -0.860 -4.499 4.612 1.00 95.88 92 ILE A N 1
ATOM 698 C CA . ILE A 1 92 ? -0.820 -4.497 3.140 1.00 95.88 92 ILE A CA 1
ATOM 699 C C . ILE A 1 92 ? -0.282 -3.160 2.616 1.00 95.88 92 ILE A C 1
ATOM 701 O O . ILE A 1 92 ? 0.606 -3.156 1.764 1.00 95.88 92 ILE A O 1
ATOM 705 N N . VAL A 1 93 ? -0.752 -2.030 3.152 1.00 96.25 93 VAL A N 1
ATOM 706 C CA . VAL A 1 93 ? -0.255 -0.695 2.774 1.00 96.25 93 VAL A CA 1
ATOM 707 C C . VAL A 1 93 ? 1.221 -0.517 3.130 1.00 96.25 93 VAL A C 1
ATOM 709 O O . VAL A 1 93 ? 1.990 0.011 2.320 1.00 96.25 93 VAL A O 1
ATOM 712 N N . GLY A 1 94 ? 1.651 -0.981 4.306 1.00 96.31 94 GLY A N 1
ATOM 713 C CA . GLY A 1 94 ? 3.056 -0.934 4.717 1.00 96.31 94 GLY A CA 1
ATOM 714 C C . GLY A 1 94 ? 3.963 -1.783 3.820 1.00 96.31 94 GLY A C 1
ATOM 715 O O . GLY A 1 94 ? 5.033 -1.331 3.395 1.00 96.31 94 GLY A O 1
ATOM 716 N N . LEU A 1 95 ? 3.516 -2.989 3.462 1.00 95.88 95 LEU A N 1
ATOM 717 C CA . LEU A 1 95 ? 4.230 -3.874 2.547 1.00 95.88 95 LEU A CA 1
ATOM 718 C C . LEU A 1 95 ? 4.308 -3.262 1.145 1.00 95.88 95 LEU A C 1
ATOM 720 O O . LEU A 1 95 ? 5.394 -3.192 0.572 1.00 95.88 95 LEU A O 1
ATOM 724 N N . PHE A 1 96 ? 3.188 -2.758 0.622 1.00 95.06 96 PHE A N 1
ATOM 725 C CA . PHE A 1 96 ? 3.141 -2.087 -0.673 1.00 95.06 96 PHE A CA 1
ATOM 726 C C . PHE A 1 96 ? 4.099 -0.892 -0.720 1.00 95.06 96 PHE A C 1
ATOM 728 O O . PHE A 1 96 ? 4.912 -0.795 -1.636 1.00 95.06 96 PHE A O 1
ATOM 735 N N . SER A 1 97 ? 4.086 -0.040 0.307 1.00 94.56 97 SER A N 1
ATOM 736 C CA . SER A 1 97 ? 4.996 1.108 0.430 1.00 94.56 97 SER A CA 1
ATOM 737 C C . SER A 1 97 ? 6.469 0.679 0.447 1.00 94.56 97 SER A C 1
ATOM 739 O O . SER A 1 97 ? 7.318 1.288 -0.208 1.00 94.56 97 SER A O 1
ATOM 741 N N . THR A 1 98 ? 6.788 -0.416 1.141 1.00 94.00 98 THR A N 1
ATOM 742 C CA . THR A 1 98 ? 8.148 -0.975 1.164 1.00 94.00 98 THR A CA 1
ATOM 743 C C . THR A 1 98 ? 8.567 -1.480 -0.218 1.00 94.00 98 THR A C 1
ATOM 745 O O . THR A 1 98 ? 9.638 -1.138 -0.711 1.00 94.00 98 THR A O 1
ATOM 748 N N . ILE A 1 99 ? 7.713 -2.241 -0.901 1.00 92.19 99 ILE A N 1
ATOM 749 C CA . ILE A 1 99 ? 7.994 -2.748 -2.252 1.00 92.19 99 ILE A CA 1
ATOM 750 C C . ILE A 1 99 ? 8.115 -1.587 -3.252 1.00 92.19 99 ILE A C 1
ATOM 752 O O . ILE A 1 99 ? 8.990 -1.603 -4.117 1.00 92.19 99 ILE A O 1
ATOM 756 N N . TYR A 1 100 ? 7.287 -0.552 -3.112 1.00 90.94 100 TYR A N 1
ATOM 757 C CA . TYR A 1 100 ? 7.327 0.650 -3.939 1.00 90.94 100 TYR A CA 1
ATOM 758 C C . TYR A 1 100 ? 8.656 1.401 -3.799 1.00 90.94 100 TYR A C 1
ATOM 760 O O . TYR A 1 100 ? 9.292 1.730 -4.802 1.00 90.94 100 TYR A O 1
ATOM 768 N N . THR A 1 101 ? 9.132 1.602 -2.565 1.00 88.62 101 THR A N 1
ATOM 769 C CA . THR A 1 101 ? 10.443 2.229 -2.321 1.00 88.62 101 THR A CA 1
ATOM 770 C C . THR A 1 101 ? 11.600 1.381 -2.855 1.00 88.62 101 THR A C 1
ATOM 772 O O . THR A 1 101 ? 12.521 1.933 -3.458 1.00 88.62 101 THR A O 1
ATOM 775 N N . LEU A 1 102 ? 11.530 0.049 -2.728 1.00 86.69 102 LEU A N 1
ATOM 776 C CA . LEU A 1 102 ? 12.497 -0.879 -3.332 1.00 86.69 102 LEU A CA 1
ATOM 777 C C . LEU A 1 102 ? 12.475 -0.872 -4.867 1.00 86.69 102 LEU A C 1
ATOM 779 O O . LEU A 1 102 ? 13.485 -1.183 -5.482 1.00 86.69 102 LEU A O 1
ATOM 783 N N . ASN A 1 103 ? 11.344 -0.546 -5.492 1.00 86.62 103 ASN A N 1
ATOM 784 C CA . ASN A 1 103 ? 11.239 -0.425 -6.946 1.00 86.62 103 ASN A CA 1
ATOM 785 C C . ASN A 1 103 ? 11.853 0.883 -7.483 1.00 86.62 103 ASN A C 1
ATOM 787 O O . ASN A 1 103 ? 12.333 0.910 -8.618 1.00 86.62 103 ASN A O 1
ATOM 791 N N . ILE A 1 104 ? 11.803 1.967 -6.700 1.00 81.62 104 ILE A N 1
ATOM 792 C CA . ILE A 1 104 ? 12.389 3.263 -7.078 1.00 81.62 104 ILE A CA 1
ATOM 793 C C . ILE A 1 104 ? 13.911 3.265 -6.897 1.00 81.62 104 ILE A C 1
ATOM 795 O O . ILE A 1 104 ? 14.604 3.931 -7.669 1.00 81.62 104 ILE A O 1
ATOM 799 N N . LYS A 1 105 ? 14.408 2.559 -5.877 1.00 75.12 105 LYS A N 1
ATOM 800 C CA . LYS A 1 105 ? 15.832 2.464 -5.543 1.00 75.12 105 LYS A CA 1
ATOM 801 C C . LYS A 1 105 ? 16.588 1.528 -6.487 1.00 75.12 105 LYS A C 1
ATOM 803 O O . LYS A 1 105 ? 17.721 1.903 -6.861 1.00 75.12 105 LYS A O 1
#